Protein AF-A0A6P2CFF1-F1 (afdb_monomer_lite)

Structure (mmCIF, N/CA/C/O backbone):
data_AF-A0A6P2CFF1-F1
#
_entry.id   AF-A0A6P2CFF1-F1
#
loop_
_atom_site.group_PDB
_atom_site.id
_atom_site.type_symbol
_atom_site.label_atom_id
_atom_site.label_alt_id
_atom_site.label_comp_id
_atom_site.label_asym_id
_atom_site.label_entity_id
_atom_site.label_seq_id
_atom_site.pdbx_PDB_ins_code
_atom_site.Cartn_x
_atom_site.Cartn_y
_atom_site.Cartn_z
_atom_site.occupancy
_atom_site.B_iso_or_equiv
_atom_site.auth_seq_id
_atom_site.auth_comp_id
_atom_site.auth_asym_id
_atom_site.auth_atom_id
_atom_site.pdbx_PDB_model_num
ATOM 1 N N . MET A 1 1 ? -8.130 8.594 13.343 1.00 71.38 1 MET A N 1
ATOM 2 C CA . MET A 1 1 ? -9.395 7.963 13.781 1.00 71.38 1 MET A CA 1
ATOM 3 C C . MET A 1 1 ? -10.408 7.773 12.654 1.00 71.38 1 MET A C 1
ATOM 5 O O . MET A 1 1 ? -10.847 6.648 12.484 1.00 71.38 1 MET A O 1
ATOM 9 N N . LYS A 1 2 ? -10.705 8.803 11.839 1.00 78.75 2 LYS A N 1
ATOM 10 C CA . LYS A 1 2 ? -11.626 8.715 10.682 1.00 78.75 2 LYS A CA 1
ATOM 11 C C . LYS A 1 2 ? -11.398 7.473 9.796 1.00 78.75 2 LYS A C 1
ATOM 13 O O . LYS A 1 2 ? -12.298 6.663 9.657 1.00 78.75 2 LYS A O 1
ATOM 18 N N . ARG A 1 3 ? -10.145 7.226 9.383 1.00 79.75 3 ARG A N 1
ATOM 19 C CA . ARG A 1 3 ? -9.752 6.036 8.597 1.00 79.75 3 ARG A CA 1
ATOM 20 C C . ARG A 1 3 ? -10.154 4.684 9.209 1.00 79.75 3 ARG A C 1
ATOM 22 O O . ARG A 1 3 ? -10.454 3.763 8.464 1.00 79.75 3 ARG A O 1
ATOM 29 N N . VAL A 1 4 ? -10.130 4.543 10.538 1.00 86.00 4 VAL A N 1
ATOM 30 C CA . VAL A 1 4 ? -10.496 3.279 11.208 1.00 86.00 4 VAL A CA 1
ATOM 31 C C . VAL A 1 4 ? -12.000 3.053 11.105 1.00 86.00 4 VAL A C 1
ATOM 33 O O . VAL A 1 4 ? -12.423 1.959 10.760 1.00 86.00 4 VAL A O 1
ATOM 36 N N . ILE A 1 5 ? -12.791 4.100 11.353 1.00 87.06 5 ILE A N 1
ATOM 37 C CA . ILE A 1 5 ? -14.255 4.051 11.262 1.00 87.06 5 ILE A CA 1
ATOM 38 C C . ILE A 1 5 ? -14.681 3.780 9.816 1.00 87.06 5 ILE A C 1
ATOM 40 O O . ILE A 1 5 ? -15.486 2.887 9.587 1.00 87.06 5 ILE A O 1
ATOM 44 N N . ASP A 1 6 ? -14.076 4.471 8.845 1.00 86.94 6 ASP A N 1
ATOM 45 C CA . ASP A 1 6 ? -14.344 4.244 7.419 1.00 86.94 6 ASP A CA 1
ATOM 46 C C . ASP A 1 6 ? -14.068 2.780 7.024 1.00 86.94 6 ASP A C 1
ATOM 48 O O . ASP A 1 6 ? -14.848 2.173 6.297 1.00 86.94 6 ASP A O 1
ATOM 52 N N . THR A 1 7 ? -12.985 2.191 7.548 1.00 86.31 7 THR A N 1
ATOM 53 C CA . THR A 1 7 ? -12.634 0.785 7.285 1.00 86.31 7 THR A CA 1
ATOM 54 C C . THR A 1 7 ? -13.624 -0.182 7.932 1.00 86.31 7 THR A C 1
ATOM 56 O O . THR A 1 7 ? -14.000 -1.166 7.312 1.00 86.31 7 THR A O 1
ATOM 59 N N . LEU A 1 8 ? -14.060 0.087 9.164 1.00 88.75 8 LEU A N 1
ATOM 60 C CA . LEU A 1 8 ? -15.042 -0.749 9.859 1.00 88.75 8 LEU A CA 1
ATOM 61 C C . LEU A 1 8 ? -16.398 -0.729 9.156 1.00 88.75 8 LEU A C 1
ATOM 63 O O . LEU A 1 8 ? -16.986 -1.787 8.962 1.00 88.75 8 LEU A O 1
ATOM 67 N N . ASN A 1 9 ? -16.843 0.445 8.705 1.00 87.75 9 ASN A N 1
ATOM 68 C CA . ASN A 1 9 ? -18.066 0.576 7.917 1.00 87.75 9 ASN A CA 1
ATOM 69 C C . ASN A 1 9 ? -17.967 -0.185 6.586 1.00 87.75 9 ASN A C 1
ATOM 71 O O . ASN A 1 9 ? -18.927 -0.825 6.183 1.00 87.75 9 ASN A O 1
ATOM 75 N N . ALA A 1 10 ? -16.810 -0.142 5.916 1.00 87.06 10 ALA A N 1
ATOM 76 C CA . ALA A 1 10 ? -16.584 -0.883 4.673 1.00 87.06 10 ALA A CA 1
ATOM 77 C C . ALA A 1 10 ? -16.527 -2.410 4.866 1.00 87.06 10 ALA A C 1
ATOM 79 O O . ALA A 1 10 ? -16.725 -3.152 3.910 1.00 87.06 10 ALA A O 1
ATOM 80 N N . LEU A 1 11 ? -16.229 -2.868 6.083 1.00 87.00 11 LEU A N 1
ATOM 81 C CA . LEU A 1 11 ? -16.200 -4.278 6.476 1.00 87.00 11 LEU A CA 1
ATOM 82 C C . LEU A 1 11 ? -17.500 -4.707 7.175 1.00 87.00 11 LEU A C 1
ATOM 84 O O . LEU A 1 11 ? -17.481 -5.687 7.905 1.00 87.00 11 LEU A O 1
ATOM 88 N N . ASP A 1 12 ? -18.593 -3.951 7.032 1.00 88.50 12 ASP A N 1
ATOM 89 C CA . ASP A 1 12 ? -19.906 -4.246 7.629 1.00 88.50 12 ASP A CA 1
ATOM 90 C C . ASP A 1 12 ? -19.910 -4.440 9.161 1.00 88.50 12 ASP A C 1
ATOM 92 O O . ASP A 1 12 ? -20.794 -5.088 9.735 1.00 88.50 12 ASP A O 1
ATOM 96 N N . PHE A 1 13 ? -18.960 -3.823 9.872 1.00 91.12 13 PHE A N 1
ATOM 97 C CA . PHE A 1 13 ? -19.012 -3.769 11.332 1.00 91.12 13 PHE A CA 1
ATOM 98 C C . PHE A 1 13 ? -20.143 -2.857 11.794 1.00 91.12 13 PHE A C 1
ATOM 100 O O . PHE A 1 13 ? -20.288 -1.718 11.348 1.00 91.12 13 PHE A O 1
ATOM 107 N N . ARG A 1 14 ? -20.901 -3.334 12.778 1.00 90.94 14 ARG A N 1
ATOM 108 C CA . ARG A 1 14 ? -21.997 -2.591 13.396 1.00 90.94 14 ARG A CA 1
ATOM 109 C C . ARG A 1 14 ? -21.568 -2.064 14.749 1.00 90.94 14 ARG A C 1
ATOM 111 O O . ARG A 1 14 ? -20.875 -2.739 15.508 1.00 90.94 14 ARG A O 1
ATOM 118 N N . ARG A 1 15 ? -21.981 -0.839 15.053 1.00 91.38 15 ARG A N 1
ATOM 119 C CA . ARG A 1 15 ? -21.746 -0.230 16.359 1.00 91.38 15 ARG A CA 1
ATOM 120 C C . ARG A 1 15 ? -22.710 -0.831 17.386 1.00 91.38 15 ARG A C 1
ATOM 122 O O . ARG A 1 15 ? -23.895 -0.980 17.111 1.00 91.38 15 ARG A O 1
ATOM 129 N N . ASP A 1 16 ? -22.181 -1.183 18.550 1.00 91.38 16 ASP A N 1
ATOM 130 C CA . ASP A 1 16 ? -22.942 -1.602 19.729 1.00 91.38 16 ASP A CA 1
ATOM 131 C C . ASP A 1 16 ? -23.140 -0.365 20.612 1.00 91.38 16 ASP A C 1
ATOM 133 O O . ASP A 1 16 ? -22.209 0.067 21.299 1.00 91.38 16 ASP A O 1
ATOM 137 N N . ASP A 1 17 ? -24.309 0.269 20.519 1.00 87.75 17 ASP A N 1
ATOM 138 C CA . ASP A 1 17 ? -24.613 1.484 21.281 1.00 87.75 17 ASP A CA 1
ATOM 139 C C . ASP A 1 17 ? -24.772 1.218 22.782 1.00 87.75 17 ASP A C 1
ATOM 141 O O . ASP A 1 17 ? -24.381 2.071 23.578 1.00 87.75 17 ASP A O 1
ATOM 145 N N . ASP A 1 18 ? -25.216 0.021 23.173 1.00 87.00 18 ASP A N 1
ATOM 146 C CA . ASP A 1 18 ? -25.409 -0.358 24.577 1.00 87.00 18 ASP A CA 1
ATOM 147 C C . ASP A 1 18 ? -24.069 -0.569 25.298 1.00 87.00 18 ASP A C 1
ATOM 149 O O . ASP A 1 18 ? -23.891 -0.193 26.461 1.00 87.00 18 ASP A O 1
ATOM 153 N N . ALA A 1 19 ? -23.085 -1.151 24.606 1.00 85.69 19 ALA A N 1
ATOM 154 C CA . ALA A 1 19 ? -21.736 -1.327 25.143 1.00 85.69 19 ALA A CA 1
ATOM 155 C C . ALA A 1 19 ? -20.838 -0.089 24.965 1.00 85.69 19 ALA A C 1
ATOM 157 O O . ALA A 1 19 ? -19.769 -0.003 25.589 1.00 85.69 19 ALA A O 1
ATOM 158 N N . SER A 1 20 ? -21.235 0.856 24.109 1.00 88.44 20 SER A N 1
ATOM 159 C CA . SER A 1 20 ? -20.486 2.087 23.858 1.00 88.44 20 SER A CA 1
ATOM 160 C C . SER A 1 20 ? -20.641 3.081 25.010 1.00 88.44 20 SER A C 1
ATOM 162 O O . SER A 1 20 ? -21.708 3.268 25.582 1.00 88.44 20 SER A O 1
ATOM 164 N N . ARG A 1 21 ? -19.542 3.746 25.368 1.00 90.88 21 ARG A N 1
ATOM 165 C CA . ARG A 1 21 ? -19.482 4.742 26.448 1.00 90.88 21 ARG A CA 1
ATOM 166 C C . ARG A 1 21 ? -18.746 5.996 25.973 1.00 90.88 21 ARG A C 1
ATOM 168 O O . ARG A 1 21 ? -17.977 5.922 25.010 1.00 90.88 21 ARG A O 1
ATOM 175 N N . PRO A 1 22 ? -18.905 7.149 26.644 1.00 86.25 22 PRO A N 1
ATOM 176 C CA . PRO A 1 22 ? -18.088 8.322 26.352 1.00 86.25 22 PRO A CA 1
ATOM 177 C C . PRO A 1 22 ? -16.593 7.963 26.377 1.00 86.25 22 PRO A C 1
ATOM 179 O O . PRO A 1 22 ? -16.095 7.407 27.353 1.00 86.25 22 PRO A O 1
ATOM 182 N N . GLY A 1 23 ? -15.887 8.217 25.273 1.00 85.56 23 GLY A N 1
ATOM 183 C CA . GLY A 1 23 ? -14.467 7.874 25.127 1.00 85.56 23 GLY A CA 1
ATOM 184 C C . GLY A 1 23 ? -14.162 6.450 24.638 1.00 85.56 23 GLY A C 1
ATOM 185 O O . GLY A 1 23 ? -13.000 6.164 24.349 1.00 85.56 23 GLY A O 1
ATOM 186 N N . LYS A 1 24 ? -15.162 5.569 24.492 1.00 89.81 24 LYS A N 1
ATOM 187 C CA . LYS A 1 24 ? -14.995 4.193 24.000 1.00 89.81 24 LYS A CA 1
ATOM 188 C C . LYS A 1 24 ? -16.182 3.760 23.137 1.00 89.81 24 LYS A C 1
ATOM 190 O O . LYS A 1 24 ? -17.280 3.557 23.640 1.00 89.81 24 LYS A O 1
ATOM 195 N N . THR A 1 25 ? -15.941 3.507 21.860 1.00 91.44 25 THR A N 1
ATOM 196 C CA . THR A 1 25 ? -16.948 2.955 20.946 1.00 91.44 25 THR A CA 1
ATOM 197 C C . THR A 1 25 ? -16.705 1.466 20.735 1.00 91.44 25 THR A C 1
ATOM 199 O O . THR A 1 25 ? -15.561 1.053 20.530 1.00 91.44 25 THR A O 1
ATOM 202 N N . VAL A 1 26 ? -17.763 0.660 20.795 1.00 92.38 26 VAL A N 1
ATOM 203 C CA . VAL A 1 26 ? -17.698 -0.794 20.609 1.00 92.38 26 VAL A CA 1
ATOM 204 C C . VAL A 1 26 ? -18.334 -1.167 19.273 1.00 92.38 26 VAL A C 1
ATOM 206 O O . VAL A 1 26 ? -19.398 -0.660 18.930 1.00 92.38 26 VAL A O 1
ATOM 209 N N . TYR A 1 27 ? -17.668 -2.036 18.517 1.00 92.50 27 TYR A N 1
ATOM 210 C CA . TYR A 1 27 ? -18.144 -2.570 17.243 1.00 92.50 27 TYR A CA 1
ATOM 211 C C . TYR A 1 27 ? -18.153 -4.098 17.277 1.00 92.50 27 TYR A C 1
ATOM 213 O O . TYR A 1 27 ? -17.301 -4.711 17.923 1.00 92.50 27 TYR A O 1
ATOM 221 N N . TRP A 1 28 ? -19.080 -4.709 16.553 1.00 91.50 28 TRP A N 1
ATOM 222 C CA . TRP A 1 28 ? -19.188 -6.155 16.372 1.00 91.50 28 TRP A CA 1
ATOM 223 C C . TRP A 1 28 ? -19.435 -6.483 14.899 1.00 91.50 28 TRP A C 1
ATOM 225 O O . TRP A 1 28 ? -19.857 -5.620 14.126 1.00 91.50 28 TRP A O 1
ATOM 235 N N . HIS A 1 29 ? -19.149 -7.721 14.506 1.00 89.81 29 HIS A N 1
ATOM 236 C CA . HIS A 1 29 ? -19.314 -8.188 13.133 1.00 89.81 29 HIS A CA 1
ATOM 237 C C . HIS A 1 29 ? -20.196 -9.444 13.090 1.00 89.81 29 HIS A C 1
ATOM 239 O O . HIS A 1 29 ? -20.041 -10.301 13.963 1.00 89.81 29 HIS A O 1
ATOM 245 N N . PRO A 1 30 ? -21.081 -9.611 12.088 1.00 85.88 30 PRO A N 1
ATOM 246 C CA . PRO A 1 30 ? -21.955 -10.783 11.988 1.00 85.88 30 PRO A CA 1
ATOM 247 C C . PRO A 1 30 ? -21.216 -12.125 11.898 1.00 85.88 30 PRO A C 1
ATOM 249 O O . PRO A 1 30 ? -21.710 -13.114 12.427 1.00 85.88 30 PRO A O 1
ATOM 252 N N . ASN A 1 31 ? -20.029 -12.164 11.279 1.00 82.31 31 ASN A N 1
ATOM 253 C CA . ASN A 1 31 ? -19.243 -13.405 11.174 1.00 82.31 31 ASN A CA 1
ATOM 254 C C . ASN A 1 31 ? -18.638 -13.851 12.514 1.00 82.31 31 ASN A C 1
ATOM 256 O O . ASN A 1 31 ? -18.254 -15.008 12.659 1.00 82.31 31 ASN A O 1
ATOM 260 N N . SER A 1 32 ? -18.507 -12.953 13.494 1.00 81.00 32 SER A N 1
ATOM 261 C CA . SER A 1 32 ? -17.979 -13.290 14.823 1.00 81.00 32 SER A CA 1
ATOM 262 C C . SER A 1 32 ? -18.648 -12.413 15.884 1.00 81.00 32 SER A C 1
ATOM 264 O O . SER A 1 32 ? -18.052 -11.440 16.352 1.00 81.00 32 SER A O 1
ATOM 266 N N . PRO A 1 33 ? -19.900 -12.730 16.260 1.00 79.00 33 PRO A N 1
ATOM 267 C CA . PRO A 1 33 ? -20.689 -11.917 17.187 1.00 79.00 33 PRO A CA 1
ATOM 268 C C . PRO A 1 33 ? -20.094 -11.870 18.605 1.00 79.00 33 PRO A C 1
ATOM 270 O O . PRO A 1 33 ? -20.300 -10.894 19.330 1.00 79.00 33 PRO A O 1
ATOM 273 N N . ASP A 1 34 ? -19.309 -12.882 18.981 1.00 81.56 34 ASP A N 1
ATOM 274 C CA . ASP A 1 34 ? -18.645 -12.957 20.286 1.00 81.56 34 ASP A CA 1
ATOM 275 C C . ASP A 1 34 ? -17.391 -12.067 20.365 1.00 81.56 34 ASP A C 1
ATOM 277 O O . ASP A 1 34 ? -17.002 -11.606 21.442 1.00 81.56 34 ASP A O 1
ATOM 281 N N . GLU A 1 35 ? -16.764 -11.762 19.224 1.00 82.62 35 GLU A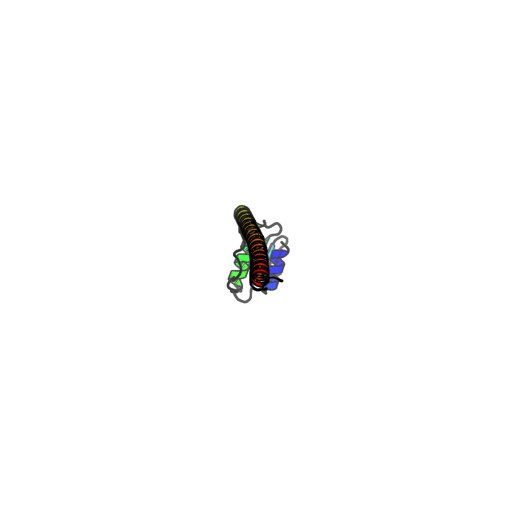 N 1
ATOM 282 C CA . GLU A 1 35 ? -15.557 -10.940 19.167 1.00 82.62 35 GLU A CA 1
ATOM 283 C C . GLU A 1 35 ? -15.880 -9.456 18.958 1.00 82.62 35 GLU A C 1
ATOM 285 O O . GLU A 1 35 ? -16.060 -8.966 17.843 1.00 82.62 35 GLU A O 1
ATOM 290 N N . ARG A 1 36 ? -15.876 -8.693 20.057 1.00 87.62 36 ARG A N 1
ATOM 291 C CA . ARG A 1 36 ? -16.092 -7.238 20.022 1.00 87.62 36 ARG A CA 1
ATOM 292 C C . ARG A 1 36 ? -14.790 -6.454 19.853 1.00 87.62 36 ARG A C 1
ATOM 294 O O . ARG A 1 36 ? -13.774 -6.720 20.505 1.00 87.62 36 ARG A O 1
ATOM 301 N N . LEU A 1 37 ? -14.833 -5.417 19.021 1.00 90.19 37 LEU A N 1
ATOM 302 C CA . LEU A 1 37 ? -13.763 -4.439 18.842 1.00 90.19 37 LEU A CA 1
ATOM 303 C C . LEU A 1 37 ? -14.028 -3.188 19.670 1.00 90.19 37 LEU A C 1
ATOM 305 O O . LEU A 1 37 ? -15.026 -2.497 19.495 1.00 90.19 37 LEU A O 1
ATOM 309 N N . ASN A 1 38 ? -13.079 -2.867 20.543 1.00 91.12 38 ASN A N 1
ATOM 310 C CA . ASN A 1 38 ? -13.119 -1.679 21.383 1.00 91.12 38 ASN A CA 1
ATOM 311 C C . ASN A 1 38 ? -12.229 -0.586 20.786 1.00 91.12 38 ASN A C 1
ATOM 313 O O . ASN A 1 38 ? -11.033 -0.804 20.588 1.00 91.12 38 ASN A O 1
ATOM 317 N N . ILE A 1 39 ? -12.786 0.601 20.561 1.00 90.44 39 ILE A N 1
ATOM 318 C CA . ILE A 1 39 ? -12.068 1.751 20.010 1.00 90.44 39 ILE A CA 1
ATOM 319 C C . ILE A 1 39 ? -12.115 2.897 21.012 1.00 90.44 39 ILE A C 1
ATOM 321 O O . ILE A 1 39 ? -13.176 3.448 21.288 1.00 90.44 39 ILE A O 1
ATOM 325 N N . PHE A 1 40 ? -10.955 3.282 21.536 1.00 89.19 40 PHE A N 1
ATOM 326 C CA . PHE A 1 40 ? -10.829 4.376 22.499 1.00 89.19 40 PHE A CA 1
ATOM 327 C C . PHE A 1 40 ? -10.547 5.708 21.801 1.00 89.19 40 PHE A C 1
ATOM 329 O O . PHE A 1 40 ? -9.687 5.774 20.919 1.00 89.19 40 PHE A O 1
ATOM 336 N N . HIS A 1 41 ? -11.232 6.781 22.202 1.00 84.06 41 HIS A N 1
ATOM 337 C CA . HIS A 1 41 ? -10.904 8.134 21.752 1.00 84.06 41 HIS A CA 1
ATOM 338 C C . HIS A 1 41 ? -9.481 8.509 22.164 1.00 84.06 41 HIS A C 1
ATOM 340 O O . HIS A 1 41 ? -9.061 8.268 23.290 1.00 84.06 41 HIS A O 1
ATOM 346 N N . GLY A 1 42 ? -8.722 9.060 21.214 1.00 83.31 42 GLY A N 1
ATOM 347 C CA . GLY A 1 42 ? -7.300 9.352 21.406 1.00 83.31 42 GLY A CA 1
ATOM 348 C C . GLY A 1 42 ? -6.361 8.163 21.176 1.00 83.31 42 GLY A C 1
ATOM 349 O O . GLY A 1 42 ? -5.176 8.275 21.478 1.00 83.31 42 GLY A O 1
ATOM 350 N N . ALA A 1 43 ? -6.842 7.040 20.623 1.00 83.69 43 ALA A N 1
ATOM 351 C CA . ALA A 1 43 ? -5.970 5.928 20.248 1.00 83.69 43 ALA A CA 1
ATOM 352 C C . ALA A 1 43 ? -4.824 6.391 19.331 1.00 83.69 43 ALA A C 1
ATOM 354 O O . ALA A 1 43 ? -5.032 7.107 18.346 1.00 83.69 43 ALA A O 1
ATOM 355 N N . THR A 1 44 ? -3.610 5.941 19.649 1.00 86.75 44 THR A N 1
ATOM 356 C CA . THR A 1 44 ? -2.408 6.242 18.870 1.00 86.75 44 THR A CA 1
ATOM 357 C C . THR A 1 44 ? -2.491 5.625 17.469 1.00 86.75 44 THR A C 1
ATOM 359 O O . THR A 1 44 ? -3.248 4.683 17.213 1.00 86.75 44 THR A O 1
ATOM 362 N N . GLU A 1 45 ? -1.706 6.147 16.526 1.00 83.75 45 GLU A N 1
ATOM 363 C CA . GLU A 1 45 ? -1.684 5.644 15.146 1.00 83.75 45 GLU A CA 1
ATOM 364 C C . GLU A 1 45 ? -1.354 4.135 15.048 1.00 83.75 45 GLU A C 1
ATOM 366 O O . GLU A 1 45 ? -2.062 3.430 14.325 1.00 83.75 45 GLU A O 1
ATOM 371 N N . PRO A 1 46 ? -0.393 3.579 15.816 1.00 82.81 46 PRO A N 1
ATOM 372 C CA . PRO A 1 46 ? -0.133 2.136 15.818 1.00 82.81 46 PRO A CA 1
ATOM 373 C C . PRO A 1 46 ? -1.313 1.308 16.347 1.00 82.81 46 PRO A C 1
ATOM 375 O O . PRO A 1 46 ? -1.604 0.228 15.824 1.00 82.81 46 PRO A O 1
ATOM 378 N N . ALA A 1 47 ? -2.031 1.819 17.353 1.00 85.62 47 ALA A N 1
ATOM 379 C CA . ALA A 1 47 ? -3.232 1.172 17.875 1.00 85.62 47 ALA A CA 1
ATOM 380 C C . ALA A 1 47 ? -4.349 1.145 16.820 1.00 85.62 47 ALA A C 1
ATOM 382 O O . ALA A 1 47 ? -5.001 0.120 16.637 1.00 85.62 47 ALA A O 1
ATOM 383 N N . CYS A 1 48 ? -4.511 2.233 16.059 1.00 86.69 48 CYS A N 1
ATOM 384 C CA . CYS A 1 48 ? -5.445 2.298 14.934 1.00 86.69 48 CYS A CA 1
ATOM 385 C C . CYS A 1 48 ? -5.129 1.252 13.850 1.00 86.69 48 CYS A C 1
ATOM 387 O O . CYS A 1 48 ? -6.037 0.581 13.369 1.00 86.69 48 CYS A O 1
ATOM 389 N N . ILE A 1 49 ? -3.853 1.089 13.483 1.00 85.69 49 ILE A N 1
ATOM 390 C CA . ILE A 1 49 ? -3.423 0.090 12.486 1.00 85.69 49 ILE A CA 1
ATOM 391 C C . ILE A 1 49 ? -3.709 -1.327 12.991 1.00 85.69 49 ILE A C 1
ATOM 393 O O . ILE A 1 49 ? -4.241 -2.158 12.258 1.00 85.69 49 ILE A O 1
ATOM 397 N N . SER A 1 50 ? -3.411 -1.586 14.265 1.00 86.00 50 SER A N 1
ATOM 398 C CA . SER A 1 50 ? -3.637 -2.891 14.892 1.00 86.00 50 SER A CA 1
ATOM 399 C C . SER A 1 50 ? -5.126 -3.251 14.945 1.00 86.00 50 SER A C 1
ATOM 401 O O . SER A 1 50 ? -5.488 -4.395 14.672 1.00 86.00 50 SER A O 1
ATOM 403 N N . LEU A 1 51 ? -5.992 -2.270 15.230 1.00 88.56 51 LEU A N 1
ATOM 404 C CA . LEU A 1 51 ? -7.448 -2.430 15.186 1.00 88.56 51 LEU A CA 1
ATOM 405 C C . LEU A 1 51 ? -7.944 -2.770 13.779 1.00 88.56 51 LEU A C 1
ATOM 407 O O . LEU A 1 51 ? -8.746 -3.688 13.642 1.00 88.56 51 LEU A O 1
ATOM 411 N N . ILE A 1 52 ? -7.440 -2.090 12.743 1.00 87.56 52 ILE A N 1
ATOM 412 C CA . ILE A 1 52 ? -7.803 -2.387 11.349 1.00 87.56 52 ILE A CA 1
ATOM 413 C C . ILE A 1 52 ? -7.404 -3.821 10.982 1.00 87.56 52 ILE A C 1
ATOM 415 O O . ILE A 1 52 ? -8.240 -4.584 10.504 1.00 87.56 52 ILE A O 1
ATOM 419 N N . CYS A 1 53 ? -6.166 -4.228 11.286 1.00 84.88 53 CYS A N 1
ATOM 420 C CA . CYS A 1 53 ? -5.723 -5.595 11.018 1.00 84.88 53 CYS A CA 1
ATOM 421 C C . CYS A 1 53 ? -6.569 -6.642 11.756 1.00 84.88 53 CYS A C 1
ATOM 423 O O . CYS A 1 53 ? -6.808 -7.718 11.214 1.00 84.88 53 CYS A O 1
ATOM 425 N N . LYS A 1 54 ? -7.016 -6.357 12.988 1.00 86.62 54 LYS A N 1
ATOM 426 C CA . LYS A 1 54 ? -7.911 -7.259 13.725 1.00 86.62 54 LYS A CA 1
ATOM 427 C C . LYS A 1 54 ? -9.302 -7.312 13.086 1.00 86.62 54 LYS A C 1
ATOM 429 O O . LYS A 1 54 ? -9.826 -8.403 12.903 1.00 86.62 54 LYS A O 1
ATOM 434 N N . ALA A 1 55 ? -9.859 -6.166 12.696 1.00 87.19 55 ALA A N 1
ATOM 435 C CA . ALA A 1 55 ? -11.155 -6.093 12.024 1.00 87.19 55 ALA A CA 1
ATOM 436 C C . ALA A 1 55 ? -11.195 -6.926 10.740 1.00 87.19 55 ALA A C 1
ATOM 438 O O . ALA A 1 55 ? -12.157 -7.637 10.489 1.00 87.19 55 ALA A O 1
ATOM 439 N N . GLN A 1 56 ? -10.117 -6.905 9.964 1.00 85.75 56 GLN A N 1
ATOM 440 C CA . GLN A 1 56 ? -10.045 -7.643 8.703 1.00 85.75 56 GLN A CA 1
ATOM 441 C C . GLN A 1 56 ? -9.891 -9.144 8.886 1.00 85.75 56 GLN A C 1
ATOM 443 O O . GLN A 1 56 ? -10.380 -9.900 8.056 1.00 85.75 56 GLN A O 1
ATOM 448 N N . LYS A 1 57 ? -9.244 -9.570 9.977 1.00 83.12 57 LYS A N 1
ATOM 449 C CA . LYS A 1 57 ? -9.233 -10.981 10.373 1.00 83.12 57 LYS A CA 1
ATOM 450 C C . LYS A 1 57 ? -10.633 -11.456 10.754 1.00 83.12 57 LYS A C 1
ATOM 452 O O . LYS A 1 57 ? -11.045 -12.505 10.298 1.00 83.12 57 LYS A O 1
ATOM 457 N N . ILE A 1 58 ? -11.357 -10.668 11.550 1.00 82.69 58 ILE A N 1
ATOM 458 C CA . ILE A 1 58 ? -12.727 -10.992 11.983 1.00 82.69 58 ILE A CA 1
ATOM 459 C C . ILE A 1 58 ? -13.706 -11.022 10.800 1.00 82.69 58 ILE A C 1
ATOM 461 O O . ILE A 1 58 ? -14.598 -11.863 10.746 1.00 82.69 58 ILE A O 1
ATOM 465 N N . ALA A 1 59 ? -13.554 -10.105 9.846 1.00 81.50 59 ALA A N 1
ATOM 466 C CA . ALA A 1 59 ? -14.398 -10.072 8.657 1.00 81.50 59 ALA A CA 1
ATOM 467 C C . ALA A 1 59 ? -14.135 -11.248 7.697 1.00 81.50 59 ALA A C 1
ATOM 469 O O . ALA A 1 59 ? -14.855 -11.384 6.713 1.00 81.50 59 ALA A O 1
ATOM 470 N N . ASP A 1 60 ? -13.111 -12.077 7.948 1.00 70.06 60 ASP A N 1
ATOM 471 C CA . ASP A 1 60 ? -12.674 -13.211 7.115 1.00 70.06 60 ASP A CA 1
ATOM 472 C C . ASP A 1 60 ? -12.419 -12.870 5.633 1.00 70.06 60 ASP A C 1
ATOM 474 O O . ASP A 1 60 ? -12.135 -13.726 4.794 1.00 70.06 60 ASP A O 1
ATOM 478 N N . THR A 1 61 ? -12.422 -11.579 5.297 1.00 62.69 61 THR A N 1
ATOM 479 C CA . THR A 1 61 ? -11.814 -11.031 4.094 1.00 62.69 61 THR A CA 1
ATOM 480 C C . THR A 1 61 ? -10.315 -11.233 4.222 1.00 62.69 61 THR A C 1
ATOM 482 O O . THR A 1 61 ? -9.602 -10.359 4.720 1.00 62.69 61 THR A O 1
ATOM 485 N N . GLY A 1 62 ? -9.846 -12.415 3.815 1.00 53.47 62 GLY A N 1
ATOM 486 C CA . GLY A 1 62 ? -8.434 -12.738 3.686 1.00 53.47 62 GLY A CA 1
ATOM 487 C C . GLY A 1 62 ? -7.715 -11.553 3.054 1.00 53.47 62 GLY A C 1
ATOM 488 O O . GLY A 1 62 ? -7.932 -11.222 1.890 1.00 53.47 62 GLY A O 1
ATOM 489 N N . TRP A 1 63 ? -6.933 -10.846 3.867 1.00 53.09 63 TRP A N 1
ATOM 490 C CA . TRP A 1 63 ? -6.244 -9.636 3.448 1.00 53.09 63 TRP A CA 1
ATOM 491 C C . TRP A 1 63 ? -5.332 -9.992 2.263 1.00 53.09 63 TRP A C 1
ATOM 493 O O . TRP A 1 63 ? -4.326 -10.677 2.428 1.00 53.09 63 TRP A O 1
ATOM 503 N N . THR A 1 64 ? -5.692 -9.532 1.063 1.00 52.53 64 THR A N 1
ATOM 504 C CA . THR A 1 64 ? -4.928 -9.705 -0.189 1.00 52.53 64 THR A CA 1
ATOM 505 C C . THR A 1 64 ? -4.117 -8.458 -0.560 1.00 52.53 64 THR A C 1
ATOM 507 O O . THR A 1 64 ? -3.479 -8.411 -1.610 1.00 52.53 64 THR A O 1
ATOM 510 N N . GLY A 1 65 ? -4.110 -7.435 0.303 1.00 54.88 65 GLY A N 1
ATOM 511 C CA . GLY A 1 65 ? -3.356 -6.197 0.099 1.00 54.88 65 GLY A CA 1
ATOM 512 C C . GLY A 1 65 ? -1.892 -6.269 0.565 1.00 54.88 65 GLY A C 1
ATOM 513 O O . GLY A 1 65 ? -1.499 -7.170 1.308 1.00 54.88 65 GLY A O 1
ATOM 514 N N . PRO A 1 66 ? -1.045 -5.295 0.195 1.00 59.34 66 PRO A N 1
ATOM 515 C CA . PRO A 1 66 ? 0.289 -5.163 0.778 1.00 59.34 66 PRO A CA 1
ATOM 516 C C . PRO A 1 66 ? 0.170 -4.853 2.274 1.00 59.34 66 PRO A C 1
ATOM 518 O O . PRO A 1 66 ? -0.501 -3.894 2.639 1.00 59.34 66 PRO A O 1
ATOM 521 N N . ALA A 1 67 ? 0.797 -5.665 3.134 1.00 63.25 67 ALA A N 1
ATOM 522 C CA . ALA A 1 67 ? 0.729 -5.524 4.591 1.00 63.25 67 ALA A CA 1
ATOM 523 C C . ALA A 1 67 ? 0.954 -4.068 5.036 1.00 63.25 67 ALA A C 1
ATOM 525 O O . ALA A 1 67 ? 1.956 -3.447 4.674 1.00 63.25 67 ALA A O 1
ATOM 526 N N . MET A 1 68 ? 0.019 -3.516 5.819 1.00 66.38 68 MET A N 1
ATOM 527 C CA . MET A 1 68 ? 0.157 -2.149 6.320 1.00 66.38 68 MET A CA 1
ATOM 528 C C . MET A 1 68 ? 1.398 -2.045 7.226 1.00 66.38 68 MET A C 1
ATOM 530 O O . MET A 1 68 ? 1.530 -2.855 8.148 1.00 66.38 68 MET A O 1
ATOM 534 N N . PRO A 1 69 ? 2.288 -1.055 7.010 1.00 67.38 69 PRO A N 1
ATOM 535 C CA . PRO A 1 69 ? 3.457 -0.870 7.859 1.00 67.38 69 PRO A CA 1
ATOM 536 C C . PRO A 1 69 ? 3.009 -0.530 9.279 1.00 67.38 69 PRO A C 1
ATOM 538 O O . PRO A 1 69 ? 2.283 0.442 9.495 1.00 67.38 69 PRO A O 1
ATOM 541 N N . ARG A 1 70 ? 3.449 -1.334 10.245 1.00 67.00 70 ARG A N 1
ATOM 542 C CA . ARG A 1 70 ? 3.062 -1.239 11.658 1.00 67.00 70 ARG A CA 1
ATOM 543 C C . ARG A 1 70 ? 3.862 -0.177 12.402 1.00 67.00 70 ARG A C 1
ATOM 545 O O . ARG A 1 70 ? 3.415 0.315 13.435 1.00 67.00 70 ARG A O 1
ATOM 552 N N . THR A 1 71 ? 5.030 0.194 11.876 1.00 75.00 71 THR A N 1
ATOM 553 C CA . THR A 1 71 ? 5.954 1.139 12.513 1.00 75.00 71 THR A CA 1
ATOM 554 C C . THR A 1 71 ? 6.400 2.264 11.574 1.00 75.00 71 THR A C 1
ATOM 556 O O . THR A 1 71 ? 6.367 2.148 10.346 1.00 75.00 71 THR A O 1
ATOM 559 N N . ILE A 1 72 ? 6.868 3.375 12.160 1.00 72.62 72 ILE A N 1
ATOM 560 C CA . ILE A 1 72 ? 7.474 4.494 11.413 1.00 72.62 72 ILE A CA 1
ATOM 561 C C . ILE A 1 72 ? 8.730 4.020 10.658 1.00 72.62 72 ILE A C 1
ATOM 563 O O . ILE A 1 72 ? 8.973 4.444 9.528 1.00 72.62 72 ILE A O 1
ATOM 567 N N . GLY A 1 73 ? 9.506 3.106 11.253 1.00 77.75 73 GLY A N 1
ATOM 568 C CA . GLY A 1 73 ? 10.700 2.526 10.634 1.00 77.75 73 GLY A CA 1
ATOM 569 C C . GLY A 1 73 ? 10.383 1.763 9.347 1.00 77.75 73 GLY A C 1
ATOM 570 O O . GLY A 1 73 ? 10.995 2.028 8.311 1.00 77.75 73 GLY A O 1
ATOM 571 N N . GLU A 1 74 ? 9.375 0.890 9.383 1.00 77.44 74 GLU A N 1
ATOM 572 C CA . GLU A 1 74 ? 8.887 0.157 8.207 1.00 77.44 74 GLU A CA 1
ATOM 573 C C . GLU A 1 74 ? 8.376 1.104 7.120 1.00 77.44 74 GLU A C 1
ATOM 575 O O . GLU A 1 74 ? 8.727 0.960 5.951 1.00 77.44 74 GLU A O 1
ATOM 580 N N . ARG A 1 75 ? 7.621 2.138 7.504 1.00 75.94 75 ARG A N 1
ATOM 581 C CA . ARG A 1 75 ? 7.129 3.164 6.573 1.00 75.94 75 ARG A CA 1
ATOM 582 C C . ARG A 1 75 ? 8.276 3.879 5.853 1.00 75.94 75 ARG A C 1
ATOM 584 O O . ARG A 1 75 ? 8.232 4.061 4.637 1.00 75.94 75 ARG A O 1
ATOM 591 N N . ASN A 1 76 ? 9.330 4.239 6.583 1.00 79.75 76 ASN A N 1
ATOM 592 C CA . ASN A 1 76 ? 10.520 4.868 6.010 1.00 79.75 76 ASN A CA 1
ATOM 593 C C . ASN A 1 76 ? 11.334 3.903 5.137 1.00 79.75 76 ASN A C 1
ATOM 595 O O . ASN A 1 76 ? 11.962 4.339 4.171 1.00 79.75 76 ASN A O 1
ATOM 599 N N . ALA A 1 77 ? 11.352 2.610 5.463 1.00 81.88 77 ALA A N 1
ATOM 600 C CA . ALA A 1 77 ? 11.993 1.589 4.639 1.00 81.88 77 ALA A CA 1
ATOM 601 C C . ALA A 1 77 ? 11.251 1.399 3.307 1.00 81.88 77 ALA A C 1
ATOM 603 O O . ALA A 1 77 ? 11.889 1.422 2.256 1.00 81.88 77 ALA A O 1
ATOM 604 N N . ILE A 1 78 ? 9.917 1.314 3.337 1.00 80.94 78 ILE A N 1
ATOM 605 C CA . ILE A 1 78 ? 9.073 1.236 2.134 1.00 80.94 78 ILE A CA 1
ATOM 606 C C . ILE A 1 78 ? 9.302 2.464 1.250 1.00 80.94 78 ILE A C 1
ATOM 608 O O . ILE A 1 78 ? 9.642 2.314 0.078 1.00 80.94 78 ILE A O 1
ATOM 612 N N . ARG A 1 79 ? 9.246 3.672 1.827 1.00 80.19 79 ARG A N 1
ATOM 613 C CA . ARG A 1 79 ? 9.477 4.924 1.091 1.00 80.19 79 ARG A CA 1
ATOM 614 C C . ARG A 1 79 ? 10.863 4.976 0.441 1.00 80.19 79 ARG A C 1
ATOM 616 O O . ARG A 1 79 ? 10.989 5.394 -0.708 1.00 80.19 79 ARG A O 1
ATOM 623 N N . AR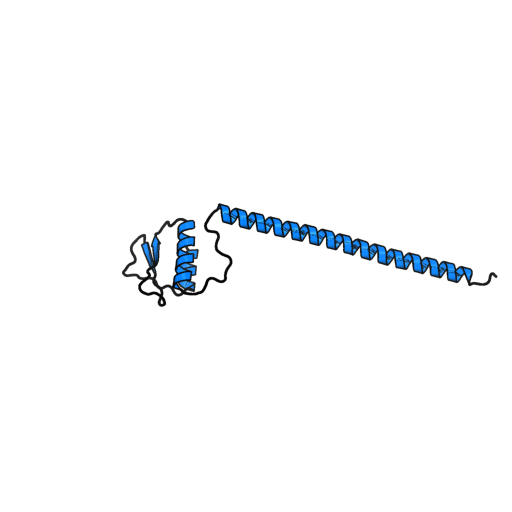G A 1 80 ? 11.910 4.536 1.150 1.00 81.94 80 ARG A N 1
ATOM 624 C CA . ARG A 1 80 ? 13.271 4.438 0.588 1.00 81.94 80 ARG A CA 1
ATOM 625 C C . ARG A 1 80 ? 13.338 3.437 -0.565 1.00 81.94 80 ARG A C 1
ATOM 627 O O . ARG A 1 80 ? 13.997 3.708 -1.566 1.00 81.94 80 ARG A O 1
ATOM 634 N N . ASN A 1 81 ? 12.650 2.306 -0.443 1.00 82.50 81 ASN A N 1
ATOM 635 C CA . ASN A 1 81 ? 12.638 1.270 -1.469 1.00 82.50 81 ASN A CA 1
ATOM 636 C C . ASN A 1 81 ? 11.887 1.726 -2.734 1.00 82.50 81 ASN A C 1
ATOM 638 O O . ASN A 1 81 ? 12.360 1.518 -3.848 1.00 82.50 81 ASN A O 1
ATOM 642 N N . GLU A 1 82 ? 10.763 2.429 -2.577 1.00 83.12 82 GLU A N 1
ATOM 643 C CA . GLU A 1 82 ? 10.036 3.061 -3.687 1.00 83.12 82 GLU A CA 1
ATOM 644 C C . GLU A 1 82 ? 10.883 4.119 -4.399 1.00 83.12 82 GLU A C 1
ATOM 646 O O . GLU A 1 82 ? 10.983 4.106 -5.625 1.00 83.12 82 GLU A O 1
ATOM 651 N N . GLN A 1 83 ? 11.561 4.989 -3.643 1.00 81.44 83 GLN A N 1
ATOM 652 C CA . GLN A 1 83 ? 12.474 5.986 -4.211 1.00 81.44 83 GLN A CA 1
ATOM 653 C C . GLN A 1 83 ? 13.624 5.340 -4.986 1.00 81.44 83 GLN A C 1
ATOM 655 O O . GLN A 1 83 ? 13.988 5.816 -6.060 1.00 81.44 83 GLN A O 1
ATOM 660 N N . ARG A 1 84 ? 14.188 4.244 -4.470 1.00 82.50 84 ARG A N 1
ATOM 661 C CA . ARG A 1 84 ? 15.231 3.488 -5.166 1.00 82.50 84 ARG A CA 1
ATOM 662 C C . ARG A 1 84 ? 14.710 2.902 -6.480 1.00 82.50 84 ARG A C 1
ATOM 664 O O . ARG A 1 84 ? 15.337 3.112 -7.513 1.00 82.50 84 ARG A O 1
ATOM 671 N N . ARG A 1 85 ? 13.546 2.247 -6.459 1.00 81.69 85 ARG A N 1
ATOM 672 C CA . ARG A 1 85 ? 12.911 1.687 -7.665 1.00 81.69 85 ARG A CA 1
ATOM 673 C C . ARG A 1 85 ? 12.609 2.759 -8.711 1.00 81.69 85 ARG A C 1
ATOM 675 O O . ARG A 1 85 ? 12.779 2.509 -9.899 1.00 81.69 85 ARG A O 1
ATOM 682 N N . HIS A 1 86 ? 12.183 3.948 -8.287 1.00 77.56 86 HIS A N 1
ATOM 683 C CA . HIS A 1 86 ? 11.972 5.073 -9.198 1.00 77.56 86 HIS A CA 1
ATOM 684 C C . HIS A 1 86 ? 13.281 5.499 -9.871 1.00 77.56 86 HIS A C 1
ATOM 686 O O . HIS A 1 86 ? 13.337 5.599 -11.091 1.00 77.56 86 HIS A O 1
ATOM 692 N N . ARG A 1 87 ? 14.361 5.663 -9.095 1.00 77.06 87 ARG A N 1
ATOM 693 C CA . ARG A 1 87 ? 15.684 6.013 -9.639 1.00 77.06 87 ARG A CA 1
ATOM 694 C C . ARG A 1 87 ? 16.208 4.961 -10.618 1.00 77.06 87 ARG A C 1
ATOM 696 O O . ARG A 1 87 ? 16.739 5.318 -11.661 1.00 77.06 87 ARG A O 1
ATOM 703 N N . GLU A 1 88 ? 16.044 3.676 -10.309 1.00 76.25 88 GLU A N 1
ATOM 704 C CA . GLU A 1 88 ? 16.447 2.577 -11.202 1.00 76.25 88 GLU A CA 1
ATOM 705 C C . GLU A 1 88 ? 15.677 2.617 -12.538 1.00 76.25 88 GLU A C 1
ATOM 707 O O . GLU A 1 88 ? 16.266 2.428 -13.607 1.00 76.25 88 GLU A O 1
ATOM 712 N N . ARG A 1 89 ? 14.379 2.945 -12.503 1.00 75.12 89 ARG A N 1
ATOM 713 C CA . ARG A 1 89 ? 13.569 3.165 -13.715 1.00 75.12 89 ARG A CA 1
ATOM 714 C C . ARG A 1 89 ? 14.028 4.384 -14.514 1.00 75.12 89 ARG A C 1
ATOM 716 O O . ARG A 1 89 ? 14.105 4.310 -15.735 1.00 75.12 89 ARG A O 1
ATOM 723 N N . ASP A 1 90 ? 14.379 5.481 -13.850 1.00 75.94 90 ASP A N 1
ATOM 724 C CA . ASP A 1 90 ? 14.867 6.681 -14.538 1.00 75.94 90 ASP A CA 1
ATOM 725 C C . ASP A 1 90 ? 16.212 6.433 -15.235 1.00 75.94 90 ASP A C 1
ATOM 727 O O . ASP A 1 90 ? 16.406 6.857 -16.376 1.00 75.94 90 ASP A O 1
ATOM 731 N N . ILE A 1 91 ? 17.125 5.707 -14.581 1.00 79.88 91 ILE A N 1
ATOM 732 C CA . ILE A 1 91 ? 18.437 5.344 -15.139 1.00 79.88 91 ILE A CA 1
ATOM 733 C C . ILE A 1 91 ? 18.268 4.465 -16.382 1.00 79.88 91 ILE A C 1
ATOM 735 O O . ILE A 1 91 ? 18.860 4.749 -17.425 1.00 79.88 91 ILE A O 1
ATOM 739 N N . THR A 1 92 ? 17.437 3.425 -16.295 1.00 77.19 92 THR A N 1
ATOM 740 C CA . THR A 1 92 ? 17.170 2.519 -17.426 1.00 77.19 92 THR A CA 1
ATOM 741 C C . THR A 1 92 ? 16.501 3.254 -18.587 1.00 77.19 92 THR A C 1
ATOM 743 O O . THR A 1 92 ? 16.987 3.176 -19.714 1.00 77.19 92 THR A O 1
ATOM 746 N N . ALA A 1 93 ? 15.488 4.082 -18.317 1.00 74.62 93 ALA A N 1
ATOM 747 C CA . ALA A 1 93 ? 14.847 4.908 -19.339 1.00 74.62 93 ALA A CA 1
ATOM 748 C C . ALA A 1 93 ? 15.826 5.896 -20.002 1.00 74.62 93 ALA A C 1
ATOM 750 O O . ALA A 1 93 ? 15.743 6.166 -21.203 1.00 74.62 93 ALA A O 1
ATOM 751 N N . HIS A 1 94 ? 16.775 6.453 -19.245 1.00 75.81 94 HIS A N 1
ATOM 752 C CA . HIS A 1 94 ? 17.795 7.336 -19.805 1.00 75.81 94 HIS A CA 1
ATOM 753 C C . HIS A 1 94 ? 18.791 6.584 -20.700 1.00 75.81 94 HIS A C 1
ATOM 755 O O . HIS A 1 94 ? 19.136 7.086 -21.775 1.00 75.81 94 HIS A O 1
ATOM 761 N N . ALA A 1 95 ? 19.213 5.383 -20.299 1.00 79.94 95 ALA A N 1
ATOM 762 C CA . ALA A 1 95 ? 20.091 4.529 -21.095 1.00 79.94 95 ALA A CA 1
ATOM 763 C C . ALA A 1 95 ? 19.419 4.085 -22.407 1.00 79.94 95 ALA A C 1
ATOM 765 O O . ALA A 1 95 ? 20.025 4.167 -23.475 1.00 79.94 95 ALA A O 1
ATOM 766 N N . GLU A 1 96 ? 18.141 3.699 -22.357 1.00 79.56 96 GLU A N 1
ATOM 767 C CA . GLU A 1 96 ? 17.367 3.310 -23.541 1.00 79.56 96 GLU A CA 1
ATOM 768 C C . GLU A 1 96 ? 17.204 4.460 -24.541 1.00 79.56 96 GLU A C 1
ATOM 770 O O . GLU A 1 96 ? 17.344 4.259 -25.752 1.00 79.56 96 GLU A O 1
ATOM 775 N N . ARG A 1 97 ? 16.962 5.685 -24.052 1.00 77.06 97 ARG A N 1
ATOM 776 C CA . ARG A 1 97 ? 16.911 6.886 -24.904 1.00 77.06 97 ARG A CA 1
ATOM 777 C C . ARG A 1 97 ? 18.245 7.143 -25.605 1.00 77.06 97 ARG A C 1
ATOM 779 O O . ARG A 1 97 ? 18.239 7.405 -26.807 1.00 77.06 97 ARG A O 1
ATOM 786 N N . GLY A 1 98 ? 19.362 7.010 -24.887 1.00 81.38 98 GLY A N 1
ATOM 787 C CA . GLY A 1 98 ? 20.707 7.134 -25.458 1.00 81.38 98 GLY A CA 1
ATOM 788 C C . GLY A 1 98 ? 20.981 6.076 -26.529 1.00 81.38 98 GLY A C 1
ATOM 789 O O . GLY A 1 98 ? 21.322 6.409 -27.661 1.00 81.38 98 GLY A O 1
ATOM 790 N N . ALA A 1 99 ? 20.715 4.805 -26.223 1.00 84.00 99 ALA A N 1
ATOM 791 C CA . ALA A 1 99 ? 20.905 3.705 -27.167 1.00 84.00 99 ALA A CA 1
ATOM 792 C C . ALA A 1 99 ? 20.028 3.839 -28.425 1.00 84.00 99 ALA A C 1
ATOM 794 O O . ALA A 1 99 ? 20.442 3.466 -29.524 1.00 84.00 99 ALA A O 1
ATOM 795 N N . ARG A 1 100 ? 18.809 4.380 -28.297 1.00 87.75 100 ARG A N 1
ATOM 796 C CA . ARG A 1 100 ? 17.923 4.634 -29.443 1.00 87.75 100 ARG A CA 1
ATOM 797 C C . ARG A 1 100 ? 18.437 5.771 -30.327 1.00 87.75 100 ARG A C 1
ATOM 799 O O . ARG A 1 100 ? 18.305 5.676 -31.547 1.00 87.75 100 ARG A O 1
ATOM 806 N N . ALA A 1 101 ? 19.001 6.823 -29.736 1.00 82.75 101 ALA A N 1
ATOM 807 C CA . ALA A 1 101 ? 19.631 7.911 -30.481 1.00 82.75 101 ALA A CA 1
ATOM 808 C C . ALA A 1 101 ? 20.868 7.416 -31.248 1.00 82.75 101 ALA A C 1
ATOM 810 O O . ALA A 1 101 ? 20.982 7.678 -32.443 1.00 82.75 101 ALA A O 1
ATOM 811 N N . GLU A 1 102 ? 21.711 6.608 -30.601 1.00 86.62 102 GLU A N 1
ATOM 812 C CA . GLU A 1 102 ? 22.908 6.014 -31.208 1.00 86.62 102 GLU A CA 1
ATOM 813 C C . GLU A 1 102 ? 22.555 5.129 -32.414 1.00 86.62 102 GLU A C 1
ATOM 815 O O . GLU A 1 102 ? 23.095 5.303 -33.505 1.00 86.62 102 GLU A O 1
ATOM 820 N N . ARG A 1 103 ? 21.559 4.240 -32.272 1.00 89.06 103 ARG A N 1
ATOM 821 C CA . ARG A 1 103 ? 21.084 3.397 -33.386 1.00 89.06 103 ARG A CA 1
ATOM 822 C C . ARG A 1 103 ? 20.563 4.219 -34.563 1.00 89.06 103 ARG A C 1
ATOM 824 O O . ARG A 1 103 ? 20.821 3.870 -35.711 1.00 89.06 103 ARG A O 1
ATOM 831 N N . ARG A 1 104 ? 19.838 5.311 -34.291 1.00 87.06 104 ARG A N 1
ATOM 832 C CA . ARG A 1 104 ? 19.352 6.222 -35.341 1.00 87.06 104 ARG A CA 1
ATOM 833 C C . ARG A 1 104 ? 20.515 6.881 -36.073 1.00 87.06 104 ARG A C 1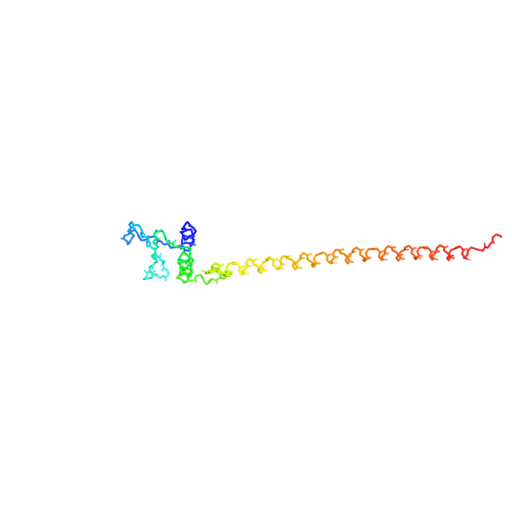
ATOM 835 O O . ARG A 1 104 ? 20.529 6.864 -37.301 1.00 87.06 104 ARG A O 1
ATOM 842 N N . TYR A 1 105 ? 21.495 7.395 -35.335 1.00 89.50 105 TYR A N 1
ATOM 843 C CA . TYR A 1 105 ? 22.682 8.009 -35.922 1.00 89.50 105 TYR A CA 1
ATOM 844 C C . TYR A 1 105 ? 23.456 7.023 -36.806 1.00 89.50 105 TYR A C 1
ATOM 846 O O . TYR A 1 105 ? 23.747 7.337 -37.958 1.00 89.50 105 TYR A O 1
ATOM 854 N N . GLN A 1 106 ? 23.706 5.805 -36.317 1.00 91.69 106 GLN A N 1
ATOM 855 C CA . GLN A 1 106 ? 24.398 4.770 -37.090 1.00 91.69 106 GLN A CA 1
ATOM 856 C C . GLN A 1 106 ? 23.626 4.363 -38.350 1.00 91.69 106 GLN A C 1
ATOM 858 O O . GLN A 1 106 ? 24.229 4.230 -39.413 1.00 91.69 106 GLN A O 1
ATOM 863 N N . SER A 1 107 ? 22.298 4.225 -38.265 1.00 90.38 107 SER A N 1
ATOM 864 C CA . SER A 1 107 ? 21.472 3.910 -39.438 1.00 90.38 107 SER A CA 1
ATOM 865 C C . SER A 1 107 ? 21.533 5.003 -40.507 1.00 90.38 107 SER A C 1
ATOM 867 O O . SER A 1 107 ? 21.659 4.700 -41.689 1.00 90.38 107 SER A O 1
ATOM 869 N N . TRP A 1 108 ? 21.516 6.273 -40.095 1.00 89.31 108 TRP A N 1
ATOM 870 C CA . TRP A 1 108 ? 21.610 7.408 -41.009 1.00 89.31 108 TRP A CA 1
ATOM 871 C C . TRP A 1 108 ? 22.992 7.486 -41.673 1.00 89.31 108 TRP A C 1
ATOM 873 O O . TRP A 1 108 ? 23.081 7.585 -42.894 1.00 89.31 108 TRP A O 1
ATOM 883 N N . ARG A 1 109 ? 24.063 7.321 -40.885 1.00 92.56 109 ARG A N 1
ATOM 884 C CA . ARG A 1 109 ? 25.448 7.204 -41.376 1.00 92.56 109 ARG A CA 1
ATOM 885 C C . ARG A 1 109 ? 25.603 6.097 -42.416 1.00 92.56 109 ARG A C 1
ATOM 887 O O . ARG A 1 109 ? 26.247 6.317 -43.434 1.00 92.56 109 ARG A O 1
ATOM 894 N N . ALA A 1 110 ? 25.031 4.919 -42.162 1.00 90.19 110 ALA A N 1
ATOM 895 C CA . ALA A 1 110 ? 25.129 3.778 -43.069 1.00 90.19 110 ALA A CA 1
ATOM 896 C C . ALA A 1 110 ? 24.469 4.072 -44.428 1.00 90.19 110 ALA A C 1
ATOM 898 O O . ALA A 1 110 ? 25.045 3.764 -45.473 1.00 90.19 110 ALA A O 1
ATOM 899 N N . ILE A 1 111 ? 23.302 4.726 -44.415 1.00 89.62 111 ILE A N 1
ATOM 900 C CA . ILE A 1 111 ? 22.612 5.166 -45.635 1.00 89.62 111 ILE A CA 1
ATOM 901 C C . ILE A 1 111 ? 23.478 6.171 -46.402 1.00 89.62 111 ILE A C 1
ATOM 903 O O . ILE A 1 111 ? 23.702 5.994 -47.595 1.00 89.62 111 ILE A O 1
ATOM 907 N N . GLU A 1 112 ? 24.030 7.176 -45.719 1.00 88.31 112 GLU A N 1
ATOM 908 C CA . GLU A 1 112 ? 24.880 8.198 -46.342 1.00 88.31 112 GLU A CA 1
ATOM 909 C C . GLU A 1 112 ? 26.135 7.589 -46.993 1.00 88.31 112 GLU A C 1
ATOM 911 O O . GLU A 1 112 ? 26.503 7.943 -48.117 1.00 88.31 112 GLU A O 1
ATOM 916 N N . THR A 1 113 ? 26.772 6.620 -46.325 1.00 88.56 113 THR A N 1
ATOM 917 C CA . THR A 1 113 ? 27.939 5.920 -46.878 1.00 88.56 113 THR A CA 1
ATOM 918 C C . THR A 1 113 ? 27.595 5.075 -48.100 1.00 88.56 113 THR A C 1
ATOM 920 O O . THR A 1 113 ? 28.357 5.071 -49.067 1.00 88.56 113 THR A O 1
ATOM 923 N N . GLU A 1 114 ? 26.450 4.392 -48.086 1.00 87.62 114 GLU A N 1
ATOM 924 C CA . GLU A 1 114 ? 26.015 3.557 -49.206 1.00 87.62 114 GLU A CA 1
ATOM 925 C C . GLU A 1 114 ? 25.600 4.420 -50.405 1.00 87.62 114 GLU A C 1
ATOM 927 O O . GLU A 1 114 ? 25.991 4.139 -51.537 1.00 87.62 114 GLU A O 1
ATOM 932 N N . GLU A 1 115 ? 24.901 5.536 -50.174 1.00 88.19 115 GLU A N 1
ATOM 933 C CA . GLU A 1 115 ? 24.581 6.505 -51.225 1.00 88.19 115 GLU A CA 1
ATOM 934 C C . GLU A 1 115 ? 25.838 7.088 -51.871 1.00 88.19 115 GLU A C 1
ATOM 936 O O . GLU A 1 115 ? 25.913 7.201 -53.099 1.00 88.19 115 GLU A O 1
ATOM 941 N N . ARG A 1 116 ? 26.843 7.445 -51.064 1.00 88.38 116 ARG A N 1
ATOM 942 C CA . ARG A 1 116 ? 28.126 7.934 -51.573 1.00 88.38 116 ARG A CA 1
ATOM 943 C C . ARG A 1 116 ? 28.824 6.869 -52.416 1.00 88.38 116 ARG A C 1
ATOM 945 O O . ARG A 1 116 ? 29.223 7.164 -53.542 1.00 88.38 116 ARG A O 1
ATOM 952 N N . ARG A 1 117 ? 28.890 5.629 -51.921 1.00 87.81 117 ARG A N 1
ATOM 953 C CA . ARG A 1 117 ? 29.465 4.489 -52.647 1.00 87.81 11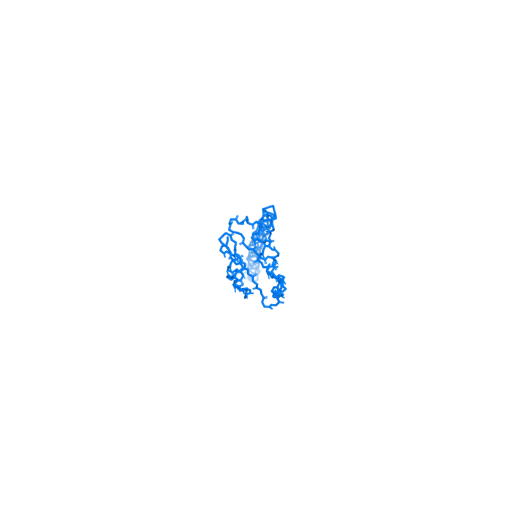7 ARG A CA 1
ATOM 954 C C . ARG A 1 117 ? 28.761 4.255 -53.985 1.00 87.81 117 ARG A C 1
ATOM 956 O O . ARG A 1 117 ? 29.420 4.029 -54.996 1.00 87.81 117 ARG A O 1
ATOM 963 N N . GLN A 1 118 ? 27.432 4.352 -54.024 1.00 87.75 118 GLN A N 1
ATOM 964 C CA . GLN A 1 118 ? 26.673 4.220 -55.268 1.00 87.75 118 GLN A CA 1
ATOM 965 C C . GLN A 1 118 ? 26.938 5.364 -56.250 1.00 87.75 118 GLN A C 1
ATOM 967 O O . GLN A 1 118 ? 27.008 5.118 -57.453 1.00 87.75 118 GLN A O 1
ATOM 972 N N . ARG A 1 119 ? 27.097 6.606 -55.775 1.00 85.94 119 ARG A N 1
ATOM 973 C CA . ARG A 1 119 ? 27.461 7.743 -56.639 1.00 85.94 119 ARG A CA 1
ATOM 974 C C . ARG A 1 119 ? 28.858 7.568 -57.233 1.00 85.94 119 ARG A C 1
ATOM 976 O O . ARG A 1 119 ? 29.016 7.776 -58.431 1.00 85.94 119 ARG A O 1
ATOM 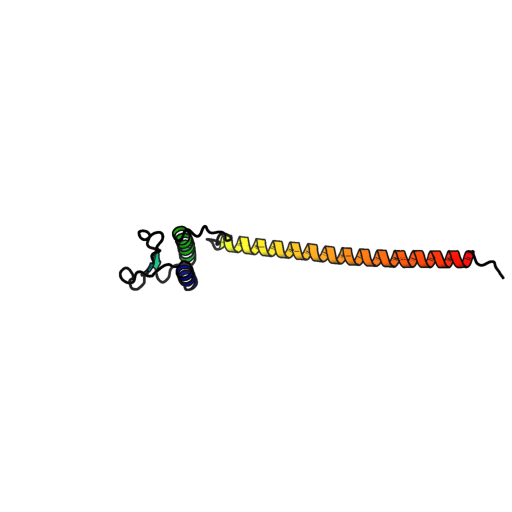983 N N . GLU A 1 120 ? 29.826 7.136 -56.427 1.00 84.88 120 GLU A N 1
ATOM 984 C CA . GLU A 1 120 ? 31.193 6.835 -56.874 1.00 84.88 120 GLU A CA 1
ATOM 985 C C . GLU A 1 120 ? 31.199 5.703 -57.919 1.00 84.88 120 GLU A C 1
ATOM 987 O O . GLU A 1 120 ? 31.791 5.854 -58.987 1.00 84.88 120 GLU A O 1
ATOM 992 N N . LEU A 1 121 ? 30.452 4.615 -57.686 1.00 84.25 121 LEU A N 1
ATOM 993 C CA . LEU A 1 121 ? 30.284 3.531 -58.664 1.00 84.25 121 LEU A CA 1
ATOM 994 C C . LEU A 1 121 ? 29.636 4.012 -59.969 1.00 84.25 121 LEU A C 1
ATOM 996 O O . LEU A 1 121 ? 30.096 3.652 -61.050 1.00 84.25 121 LEU A O 1
ATOM 1000 N N . ARG A 1 122 ? 28.584 4.838 -59.890 1.00 83.31 122 ARG A N 1
ATOM 1001 C CA . ARG A 1 122 ? 27.915 5.396 -61.078 1.00 83.31 122 ARG A CA 1
ATOM 1002 C C . ARG A 1 122 ? 28.840 6.302 -61.884 1.00 83.31 122 ARG A C 1
ATOM 1004 O O . ARG A 1 122 ? 28.803 6.238 -63.106 1.00 83.31 122 ARG A O 1
ATOM 1011 N N . GLN A 1 123 ? 29.660 7.120 -61.223 1.00 82.88 123 GLN A N 1
ATOM 1012 C CA . GLN A 1 123 ? 30.656 7.959 -61.897 1.00 82.88 123 GLN A CA 1
ATOM 1013 C C . GLN A 1 123 ? 31.741 7.120 -62.577 1.00 82.88 123 GLN A C 1
ATOM 1015 O O . GLN A 1 123 ? 32.132 7.441 -63.693 1.00 82.88 123 GLN A O 1
ATOM 1020 N N . LEU A 1 124 ? 32.180 6.024 -61.950 1.00 80.44 124 LEU A N 1
ATOM 1021 C CA . LEU A 1 124 ? 33.172 5.112 -62.526 1.00 80.44 124 LEU A CA 1
ATOM 1022 C C . LEU A 1 124 ? 32.631 4.328 -63.737 1.00 80.44 124 LEU A C 1
ATOM 1024 O O . LEU A 1 124 ? 33.383 4.01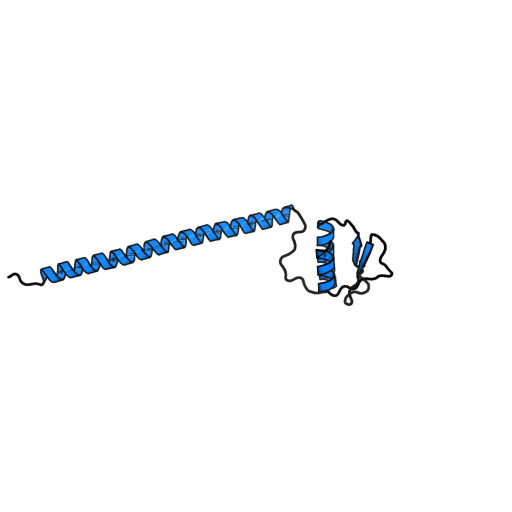5 -64.654 1.00 80.44 124 LEU A O 1
ATOM 1028 N N . MET A 1 125 ? 31.332 4.008 -63.743 1.00 77.00 125 MET A N 1
ATOM 1029 C CA . MET A 1 125 ? 30.662 3.299 -64.842 1.00 77.00 125 MET A CA 1
ATOM 1030 C C . MET A 1 125 ? 30.248 4.202 -66.010 1.00 77.00 125 MET A C 1
ATOM 1032 O O . MET A 1 125 ? 29.793 3.681 -67.028 1.00 77.00 125 MET A O 1
ATOM 1036 N N . MET A 1 126 ? 30.374 5.529 -65.897 1.00 72.25 126 MET A N 1
ATOM 1037 C CA . MET A 1 126 ? 30.188 6.398 -67.056 1.00 72.25 126 MET A CA 1
ATOM 1038 C C . MET A 1 126 ? 31.445 6.319 -67.930 1.00 72.25 126 MET A C 1
ATOM 1040 O O . MET A 1 126 ? 32.507 6.755 -67.482 1.00 72.25 126 MET A O 1
ATOM 1044 N N . PRO A 1 127 ? 31.367 5.771 -69.160 1.00 65.62 127 PRO A N 1
ATOM 1045 C CA . PRO A 1 127 ? 32.491 5.838 -70.079 1.00 65.62 127 PRO A CA 1
ATOM 1046 C C . PRO A 1 127 ? 32.814 7.312 -70.327 1.00 65.62 127 PRO A C 1
ATOM 1048 O O . PRO A 1 127 ? 31.914 8.122 -70.571 1.00 65.62 127 PRO A O 1
ATOM 1051 N N . GLY A 1 128 ? 34.096 7.654 -70.185 1.00 63.94 128 GLY A N 1
ATOM 1052 C CA . GLY A 1 128 ? 34.598 9.002 -70.411 1.00 63.94 128 GLY A CA 1
ATOM 1053 C C . GLY A 1 128 ? 34.134 9.538 -71.763 1.00 63.94 128 GLY A C 1
ATOM 1054 O O . GLY A 1 128 ? 34.052 8.790 -72.738 1.00 63.94 128 GLY A O 1
ATOM 1055 N N . ARG A 1 129 ? 33.792 10.826 -71.787 1.00 48.53 129 ARG A N 1
ATOM 1056 C CA . ARG A 1 129 ? 33.704 11.571 -73.043 1.00 48.53 129 ARG A CA 1
ATOM 1057 C C . ARG A 1 129 ? 35.046 11.570 -73.758 1.00 48.53 129 ARG A C 1
ATOM 1059 O O . ARG A 1 129 ? 36.069 11.679 -73.046 1.00 48.53 129 ARG A O 1
#

Secondary structure (DSSP, 8-state):
-HHHHHHHHHTTPEEEEEEEETTEEEEEETTEEEEEEEEETT--HHHHHHHHHHHHHHTT----SPPPP-SHHHHHHHHHHHHHHHHHHHHHHHHHHHHHHHHHHHHHHHHHHHHHHHHHHHHHTS---

Foldseek 3Di:
DVVLVVLCVVLVWDWDPVPADVQWTWTADPQCRPDIQIDGPPDDPLRSLVSSVVSCVSSVVPPPDDRDDSDPVSVVVVVVVVVVVVVVVVVVVVVVVVVVVVVVVVVVVVVVVVVVVVVVVVVVPPDDD

pLDDT: mean 81.9, std 9.1, range [48.53, 92.56]

Sequence (129 aa):
MKRVIDTLNALDFRRDDDASRPGKTVYWHPNSPDERLNIFHGATEPACISLICKAQKIADTGWTGPAMPRTIGERNAIRRNEQRRHRERDITAHAERGARAERRYQSWRAIETEERRQRELRQLMMPGR

Organism: NCBI:txid38312

Radius of gyration: 33.35 Å; chains: 1; bounding box: 60×25×100 Å